Protein 6T5S (pdb70)

B-factor: mean 16.5, std 9.43, range [8.07, 60.47]

Structure (mmCIF, N/CA/C/O backbone):
data_6T5S
#
_entry.id   6T5S
#
_cell.length_a   36.973
_cell.length_b   54.895
_cell.length_c   65.319
_cell.angle_alpha   90.000
_cell.angle_beta   90.000
_cell.angle_gamma   90.000
#
_symmetry.space_group_name_H-M   'P 21 21 21'
#
loop_
_entity.id
_entity.type
_entity.pdbx_description
1 polymer 'Lysozyme C'
2 non-polymer GLYCEROL
3 non-polymer 'CHLORIDE ION'
4 water water
#
loop_
_atom_site.group_PDB
_atom_site.id
_atom_site.type_symbol
_atom_site.label_atom_id
_atom_site.label_alt_id
_atom_site.label_comp_id
_atom_site.label_asym_id
_atom_site.label_entity_id
_atom_site.label_seq_id
_atom_site.pdbx_PDB_ins_code
_atom_site.Cartn_x
_atom_site.Cartn_y
_atom_site.Cartn_z
_atom_site.occupancy
_atom_site.B_iso_or_equiv
_atom_site.auth_seq_id
_atom_site.auth_comp_id
_atom_site.auth_asym_id
_atom_site.auth_atom_id
_atom_site.pdbx_PDB_model_num
ATOM 1 N N . GLU A 1 1 ? 28.927 8.514 13.513 1.000 18.905 1 GLU A N 1
ATOM 2 C CA . GLU A 1 1 ? 28.617 9.923 13.638 1.000 18.229 1 GLU A CA 1
ATOM 3 C C . GLU A 1 1 ? 27.130 10.077 13.436 1.000 14.281 1 GLU A C 1
ATOM 4 O O . GLU A 1 1 ? 26.466 9.159 12.911 1.000 14.433 1 GLU A O 1
ATOM 18 N N . ILE A 1 2 ? 26.622 11.194 13.884 1.000 12.067 2 ILE A N 1
ATOM 19 C CA . ILE A 1 2 ? 25.210 11.610 13.645 1.000 13.446 2 ILE A CA 1
ATOM 20 C C . ILE A 1 2 ? 25.183 12.451 12.364 1.000 11.309 2 ILE A C 1
ATOM 21 O O . ILE A 1 2 ? 25.959 13.399 12.281 1.000 18.710 2 ILE A O 1
ATOM 37 N N . ILE A 1 3 ? 24.269 12.163 11.457 1.000 11.857 3 ILE A N 1
ATOM 38 C CA . ILE A 1 3 ? 24.021 12.990 10.257 1.000 13.249 3 ILE A CA 1
ATOM 39 C C . ILE A 1 3 ? 22.816 13.851 10.585 1.000 12.878 3 ILE A C 1
ATOM 40 O O . ILE A 1 3 ? 21.711 13.326 10.772 1.000 15.868 3 ILE A O 1
ATOM 56 N N . PRO A 1 4 ? 23.000 15.175 10.732 1.000 11.507 4 PRO A N 1
ATOM 57 C CA . PRO A 1 4 ? 21.917 16.085 11.035 1.000 12.251 4 PRO A CA 1
ATOM 58 C C . PRO A 1 4 ? 20.761 15.886 10.054 1.000 9.506 4 PRO A C 1
ATOM 59 O O . PRO A 1 4 ? 20.989 15.646 8.859 1.000 9.967 4 PRO A O 1
ATOM 70 N N . ARG A 1 5 ? 19.547 16.117 10.534 1.000 10.464 5 ARG A N 1
ATOM 71 C CA . ARG A 1 5 ? 18.337 15.902 9.733 1.000 10.080 5 ARG A CA 1
ATOM 72 C C . ARG A 1 5 ? 18.424 16.571 8.361 1.000 9.043 5 ARG A C 1
ATOM 73 O O . ARG A 1 5 ? 18.106 15.946 7.343 1.000 11.067 5 ARG A O 1
ATOM 94 N N . CYS A 1 6 ? 18.708 17.864 8.317 1.000 8.883 6 CYS A N 1
ATOM 95 C CA . CYS A 1 6 ? 18.637 18.601 7.027 1.000 8.993 6 CYS A CA 1
ATOM 96 C C . CYS A 1 6 ? 19.764 18.160 6.100 1.000 8.567 6 CYS A C 1
ATOM 97 O O . CYS A 1 6 ? 19.576 18.178 4.896 1.000 10.567 6 CYS A O 1
ATOM 104 N N A GLU A 1 7 ? 20.898 17.748 6.676 0.500 9.499 7 GLU A N 1
ATOM 105 N N B GLU A 1 7 ? 20.897 17.750 6.669 0.500 9.814 7 GLU A N 1
ATOM 106 C CA A GLU A 1 7 ? 22.004 17.175 5.874 0.500 8.919 7 GLU A CA 1
ATOM 107 C CA B GLU A 1 7 ? 21.984 17.196 5.834 0.500 9.420 7 GLU A CA 1
ATOM 108 C C A GLU A 1 7 ? 21.494 15.900 5.219 0.500 8.188 7 GLU A C 1
ATOM 109 C C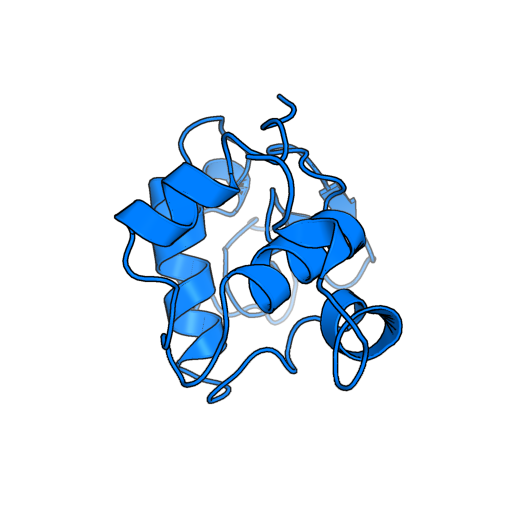 B GLU A 1 7 ? 21.483 15.901 5.208 0.500 8.359 7 GLU A C 1
ATOM 110 O O A GLU A 1 7 ? 21.690 15.724 4.008 0.500 8.959 7 GLU A O 1
ATOM 111 O O B GLU A 1 7 ? 21.661 15.715 3.998 0.500 9.009 7 GLU A O 1
ATOM 134 N N . LEU A 1 8 ? 20.817 15.054 6.001 1.000 9.072 8 LEU A N 1
ATOM 135 C CA . LEU A 1 8 ? 20.318 13.780 5.455 1.000 9.288 8 LEU A CA 1
ATOM 136 C C . LEU A 1 8 ? 19.288 14.098 4.368 1.000 8.319 8 LEU A C 1
ATOM 137 O O . LEU A 1 8 ? 19.231 13.406 3.344 1.000 9.806 8 LEU A O 1
ATOM 153 N N . VAL A 1 9 ? 18.393 15.023 4.636 1.000 8.404 9 VAL A N 1
ATOM 154 C CA . VAL A 1 9 ? 17.394 15.444 3.615 1.000 9.414 9 VAL A CA 1
ATOM 155 C C . VAL A 1 9 ? 18.109 15.728 2.298 1.000 9.464 9 VAL A C 1
ATOM 156 O O . VAL A 1 9 ? 17.693 15.250 1.227 1.000 9.878 9 VAL A O 1
ATOM 169 N N . LYS A 1 10 ? 19.143 16.566 2.356 1.000 9.204 10 LYS A N 1
ATOM 170 C CA . LYS A 1 10 ? 19.811 16.981 1.113 1.000 9.577 10 LYS A CA 1
ATOM 171 C C . LYS A 1 10 ? 20.502 15.790 0.421 1.000 9.170 10 LYS A C 1
ATOM 172 O O . LYS A 1 10 ? 20.409 15.651 -0.803 1.000 9.493 10 LYS A O 1
ATOM 191 N N . ILE A 1 11 ? 21.115 14.918 1.227 1.000 9.870 11 ILE A N 1
ATOM 192 C CA . ILE A 1 11 ? 21.793 13.695 0.727 1.000 10.385 11 ILE A CA 1
ATOM 193 C C . ILE A 1 11 ? 20.743 12.830 -0.041 1.000 8.327 11 ILE A C 1
ATOM 194 O O . ILE A 1 11 ? 20.969 12.433 -1.218 1.000 10.335 11 ILE A O 1
ATOM 210 N N . LEU A 1 12 ? 19.591 12.615 0.598 1.000 8.825 12 LEU A N 1
ATOM 211 C CA . LEU A 1 12 ? 18.580 11.756 -0.044 1.000 10.204 12 LEU A CA 1
ATOM 212 C C . LEU A 1 12 ? 17.961 12.461 -1.267 1.000 9.293 12 LEU A C 1
ATOM 213 O O . LEU A 1 12 ? 17.751 11.814 -2.287 1.000 8.817 12 LEU A O 1
ATOM 229 N N . ARG A 1 13 ? 17.697 13.754 -1.221 1.000 8.467 13 ARG A N 1
ATOM 230 C CA . ARG A 1 13 ? 17.136 14.471 -2.381 1.000 8.767 13 ARG A CA 1
ATOM 231 C C . ARG A 1 13 ? 18.130 14.366 -3.541 1.000 9.904 13 ARG A C 1
ATOM 232 O O . ARG A 1 13 ? 17.727 14.011 -4.645 1.000 10.464 13 ARG A O 1
ATOM 253 N N . GLU A 1 14 ? 19.410 14.602 -3.254 1.000 10.220 14 GLU A N 1
ATOM 254 C CA . GLU A 1 14 ? 20.448 14.614 -4.290 1.000 10.446 14 GLU A CA 1
ATOM 255 C C . GLU A 1 14 ? 20.785 13.188 -4.736 1.000 11.041 14 GLU A C 1
ATOM 256 O O . GLU A 1 14 ? 21.509 13.022 -5.705 1.000 12.799 14 GLU A O 1
ATOM 268 N N . HIS A 1 15 ? 20.239 12.179 -4.095 1.000 9.146 15 HIS A N 1
ATOM 269 C CA . HIS A 1 15 ? 20.370 10.768 -4.530 1.000 11.043 15 HIS A CA 1
ATOM 270 C C . HIS A 1 15 ? 19.054 10.289 -5.140 1.000 10.320 15 HIS A C 1
ATOM 271 O O . HIS A 1 15 ? 18.916 9.084 -5.364 1.000 12.396 15 HIS A O 1
ATOM 286 N N . GLY A 1 16 ? 18.127 11.174 -5.470 1.000 10.009 16 GLY A N 1
ATOM 287 C CA . GLY A 1 16 ? 16.949 10.707 -6.211 1.000 10.443 16 GLY A CA 1
ATOM 288 C C . GLY A 1 16 ? 15.978 9.890 -5.369 1.000 11.246 16 GLY A C 1
ATOM 289 O O . GLY A 1 16 ? 15.233 9.067 -5.943 1.000 12.725 16 GLY A O 1
ATOM 293 N N . PHE A 1 17 ? 15.953 10.061 -4.065 1.000 10.583 17 PHE A N 1
ATOM 294 C CA . PHE A 1 17 ? 15.017 9.299 -3.198 1.000 10.741 17 PHE A CA 1
ATOM 295 C C . PHE A 1 17 ? 13.565 9.702 -3.431 1.000 10.514 17 PHE A C 1
ATOM 296 O O . PHE A 1 17 ? 12.701 8.880 -3.194 1.000 10.514 17 PHE A O 1
ATOM 313 N N A GLU A 1 18 ? 13.277 10.938 -3.846 0.500 10.104 18 GLU A N 1
ATOM 314 N N B GLU A 1 18 ? 13.300 10.946 -3.828 0.500 10.814 18 GLU A N 1
ATOM 315 C CA A GLU A 1 18 ? 11.858 11.366 -3.966 0.500 9.701 18 GLU A CA 1
ATOM 316 C CA B GLU A 1 18 ? 11.895 11.364 -4.046 0.500 11.078 18 GLU A CA 1
ATOM 317 C C A GLU A 1 18 ? 11.230 10.615 -5.142 0.500 10.559 18 GLU A C 1
ATOM 318 C C B GLU A 1 18 ? 11.326 10.482 -5.152 0.500 11.478 18 GLU A C 1
ATOM 319 O O A GLU A 1 18 ? 11.627 10.855 -6.295 0.500 12.336 18 GLU A O 1
ATOM 320 O O B GLU A 1 18 ? 11.912 10.438 -6.256 0.500 13.025 18 GLU A O 1
ATOM 343 N N . GLY A 1 19 ? 10.263 9.762 -4.842 1.000 12.981 19 GLY A N 1
ATOM 344 C CA . GLY A 1 19 ? 9.573 8.955 -5.844 1.000 13.146 19 GLY A CA 1
ATOM 345 C C . GLY A 1 19 ? 10.168 7.583 -6.007 1.000 12.788 19 GLY A C 1
ATOM 346 O O . GLY A 1 19 ? 9.626 6.812 -6.803 1.000 17.902 19 GLY A O 1
ATOM 350 N N . PHE A 1 20 ? 11.237 7.288 -5.265 1.000 12.438 20 PHE A N 1
ATOM 351 C CA . PHE A 1 20 ? 11.947 6.021 -5.479 1.000 13.457 20 PHE A CA 1
ATOM 352 C C . PHE A 1 20 ? 11.017 4.908 -4.964 1.000 10.967 20 PHE A C 1
ATOM 353 O O . PHE A 1 20 ? 10.660 4.898 -3.771 1.000 12.936 20 PHE A O 1
ATOM 370 N N A GLU A 1 21 ? 10.651 3.975 -5.850 0.500 12.578 21 GLU A N 1
ATOM 371 N N B GLU A 1 21 ? 10.650 3.976 -5.847 0.500 13.307 21 GLU A N 1
ATOM 372 C CA A GLU A 1 21 ? 9.659 2.905 -5.553 0.500 12.273 21 GLU A CA 1
ATOM 373 C CA B GLU A 1 21 ? 9.711 2.886 -5.481 0.500 14.062 21 GLU A CA 1
ATOM 374 C C A GLU A 1 21 ? 8.416 3.503 -4.877 0.500 12.180 21 GLU A C 1
ATOM 375 C C B GLU A 1 21 ? 8.443 3.506 -4.852 0.500 12.741 21 GLU A C 1
ATOM 376 O O A GLU A 1 21 ? 7.794 2.860 -4.048 0.500 14.433 21 GLU A O 1
ATOM 377 O O B GLU A 1 21 ? 7.840 2.891 -3.989 0.500 14.186 21 GLU A O 1
ATOM 400 N N . GLY A 1 22 ? 8.035 4.692 -5.305 1.000 11.683 22 GLY A N 1
ATOM 401 C CA . GLY A 1 22 ? 6.847 5.383 -4.801 1.000 13.449 22 GLY A CA 1
ATOM 402 C C . GLY A 1 22 ? 6.986 6.041 -3.451 1.000 12.512 22 GLY A C 1
ATOM 403 O O . GLY A 1 22 ? 5.949 6.525 -2.919 1.000 14.425 22 GLY A O 1
ATOM 407 N N . THR A 1 23 ? 8.182 6.051 -2.882 1.000 11.838 23 THR A N 1
ATOM 408 C CA . THR A 1 23 ? 8.433 6.574 -1.530 1.000 10.704 23 THR A CA 1
ATOM 409 C C . THR A 1 23 ? 8.683 8.065 -1.599 1.000 10.678 23 THR A C 1
ATOM 410 O O . THR A 1 23 ? 8.868 8.608 -2.693 1.000 11.915 23 THR A O 1
ATOM 421 N N . THR A 1 24 ? 8.659 8.677 -0.435 1.000 10.430 24 THR A N 1
ATOM 422 C CA . THR A 1 24 ? 8.936 10.123 -0.300 1.000 9.691 24 THR A CA 1
ATOM 423 C C . THR A 1 24 ? 10.203 10.372 0.504 1.000 10.133 24 THR A C 1
ATOM 424 O O . THR A 1 24 ? 10.617 9.544 1.317 1.000 10.585 24 THR A O 1
ATOM 435 N N . ILE A 1 25 ? 10.711 11.600 0.406 1.000 10.199 25 ILE A N 1
ATOM 436 C CA . ILE A 1 25 ? 11.871 11.966 1.274 1.000 9.835 25 ILE A CA 1
ATOM 437 C C . ILE A 1 25 ? 11.425 11.861 2.725 1.000 8.067 25 ILE A C 1
ATOM 438 O O . ILE A 1 25 ? 12.123 11.285 3.558 1.000 9.706 25 ILE A O 1
ATOM 454 N N . ALA A 1 26 ? 10.223 12.349 3.037 1.000 9.148 26 ALA A N 1
ATOM 455 C CA . ALA A 1 26 ? 9.718 12.333 4.433 1.000 8.251 26 ALA A CA 1
ATOM 456 C C . ALA A 1 26 ? 9.685 10.879 4.946 1.000 8.238 26 ALA A C 1
ATOM 457 O O . ALA A 1 26 ? 9.978 10.642 6.142 1.000 10.478 26 ALA A O 1
ATOM 464 N N . ASP A 1 27 ? 9.240 9.944 4.079 1.000 8.651 27 ASP A N 1
ATOM 465 C CA . ASP A 1 27 ? 9.233 8.536 4.481 1.000 8.591 27 ASP A CA 1
ATOM 466 C C . ASP A 1 27 ? 10.621 8.143 4.988 1.000 9.435 27 ASP A C 1
ATOM 467 O O . ASP A 1 27 ? 10.733 7.490 6.037 1.000 9.843 27 ASP A O 1
ATOM 476 N N . TRP A 1 28 ? 11.650 8.454 4.218 1.000 8.596 28 TRP A N 1
ATOM 477 C CA . TRP A 1 28 ? 12.999 7.970 4.580 1.000 8.390 28 TRP A CA 1
ATOM 478 C C . TRP A 1 28 ? 13.560 8.682 5.808 1.000 8.614 28 TRP A C 1
ATOM 479 O O . TRP A 1 28 ? 14.290 8.062 6.578 1.000 9.112 28 TRP A O 1
ATOM 500 N N . ILE A 1 29 ? 13.275 9.971 5.931 1.000 9.330 29 ILE A N 1
ATOM 501 C CA . ILE A 1 29 ? 13.747 10.697 7.124 1.000 8.496 29 ILE A CA 1
ATOM 502 C C . ILE A 1 29 ? 13.079 10.095 8.372 1.000 8.488 29 ILE A C 1
ATOM 503 O O . ILE A 1 29 ? 13.749 9.868 9.405 1.000 9.435 29 ILE A O 1
ATOM 519 N N . CYS A 1 30 ? 11.774 9.914 8.320 1.000 8.604 30 CYS A N 1
ATOM 520 C CA . CYS A 1 30 ? 11.024 9.342 9.458 1.000 9.699 30 CYS A CA 1
ATOM 521 C C . CYS A 1 30 ? 11.558 7.924 9.736 1.000 9.354 30 CYS A C 1
ATOM 522 O O . CYS A 1 30 ? 11.702 7.557 10.908 1.000 10.117 30 CYS A O 1
ATOM 529 N N . LEU A 1 31 ? 11.788 7.137 8.684 1.000 8.641 31 LEU A N 1
ATOM 530 C CA . LEU A 1 31 ? 12.397 5.796 8.799 1.000 9.635 31 LEU A CA 1
ATOM 531 C C . LEU A 1 31 ? 13.700 5.893 9.581 1.000 9.220 31 LEU A C 1
ATOM 532 O O . LEU A 1 31 ? 13.874 5.186 10.580 1.000 10.209 31 LEU A O 1
ATOM 548 N N . VAL A 1 32 ? 14.593 6.740 9.118 1.000 9.499 32 VAL A N 1
ATOM 549 C CA . VAL A 1 32 ? 15.899 6.872 9.791 1.000 9.504 32 VAL A CA 1
ATOM 550 C C . VAL A 1 32 ? 15.684 7.306 11.240 1.000 8.309 32 VAL A C 1
ATOM 551 O O . VAL A 1 32 ? 16.340 6.749 12.156 1.000 9.288 32 VAL A O 1
ATOM 564 N N . GLN A 1 33 ? 14.879 8.316 11.481 1.000 8.619 33 GLN A N 1
ATOM 565 C CA . GLN A 1 33 ? 14.721 8.807 12.844 1.000 9.056 33 GLN A CA 1
ATOM 566 C C . GLN A 1 33 ? 14.317 7.660 13.762 1.000 9.522 33 GLN A C 1
ATOM 567 O O . GLN A 1 33 ? 14.845 7.611 14.854 1.000 11.499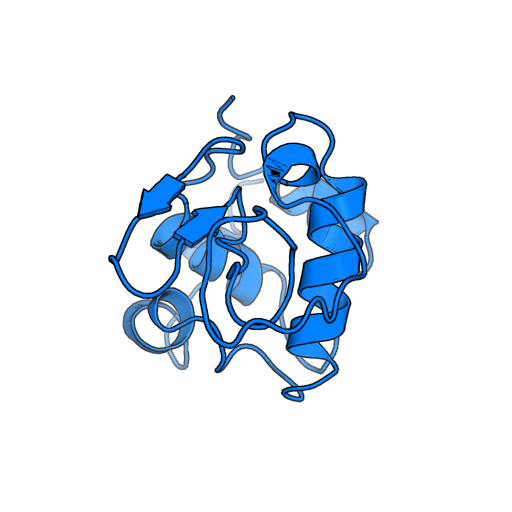 33 GLN A O 1
ATOM 581 N N . HIS A 1 34 ? 13.398 6.803 13.313 1.000 10.622 34 HIS A N 1
ATOM 582 C CA . HIS A 1 34 ? 12.845 5.713 14.140 1.000 11.593 34 HIS A CA 1
ATOM 583 C C . HIS A 1 34 ? 13.673 4.456 14.059 1.000 14.331 34 HIS A C 1
ATOM 584 O O . HIS A 1 34 ? 13.356 3.560 14.764 1.000 28.514 34 HIS A O 1
ATOM 599 N N . GLU A 1 35 ? 14.586 4.316 13.153 1.000 10.654 35 GLU A N 1
ATOM 600 C CA . GLU A 1 35 ? 15.408 3.095 13.051 1.000 11.054 35 GLU A CA 1
ATOM 601 C C . GLU A 1 35 ? 16.774 3.274 13.705 1.000 9.483 35 GLU A C 1
ATOM 602 O O . GLU A 1 35 ? 17.163 2.461 14.488 1.000 10.146 35 GLU A O 1
ATOM 614 N N . SER A 1 36 ? 17.478 4.332 13.315 1.000 10.006 36 SER A N 1
ATOM 615 C CA . SER A 1 36 ? 18.870 4.570 13.747 1.000 8.948 36 SER A CA 1
ATOM 616 C C . SER A 1 36 ? 19.024 5.858 14.530 1.000 8.390 36 SER A C 1
ATOM 617 O O . SER A 1 36 ? 20.137 6.106 15.029 1.000 10.951 36 SER A O 1
ATOM 625 N N . ASP A 1 37 ? 18.004 6.702 14.522 1.000 9.822 37 ASP A N 1
ATOM 626 C CA . ASP A 1 37 ? 18.094 8.036 15.187 1.000 9.741 37 ASP A CA 1
ATOM 627 C C . ASP A 1 37 ? 19.301 8.777 14.594 1.000 8.906 37 ASP A C 1
ATOM 628 O O . ASP A 1 37 ? 19.990 9.495 15.332 1.000 9.385 37 ASP A O 1
ATOM 637 N N . TYR A 1 38 ? 19.484 8.664 13.278 1.000 10.114 38 TYR A N 1
ATOM 638 C CA . TYR A 1 38 ? 20.431 9.437 12.438 1.000 9.767 38 TYR A CA 1
ATOM 639 C C . TYR A 1 38 ? 21.887 9.067 12.731 1.000 8.904 38 TYR A C 1
ATOM 640 O O . TYR A 1 38 ? 22.789 9.758 12.269 1.000 10.343 38 TYR A O 1
ATOM 658 N N . ASN A 1 39 ? 22.093 7.906 13.349 1.000 8.788 39 ASN A N 1
ATOM 659 C CA . ASN A 1 39 ? 23.417 7.410 13.746 1.000 9.146 39 ASN A CA 1
ATOM 660 C C . ASN A 1 39 ? 23.933 6.446 12.670 1.000 9.770 39 ASN A C 1
ATOM 661 O O . ASN A 1 39 ? 23.370 5.376 12.513 1.000 9.956 39 ASN A O 1
ATOM 672 N N . THR A 1 40 ? 25.016 6.805 11.999 1.000 10.185 40 THR A N 1
ATOM 673 C CA . THR A 1 40 ? 25.699 5.941 11.003 1.000 10.204 40 THR A CA 1
ATOM 674 C C . THR A 1 40 ? 26.253 4.668 11.630 1.000 10.214 40 THR A C 1
ATOM 675 O O . THR A 1 40 ? 26.533 3.729 10.855 1.000 12.294 40 THR A O 1
ATOM 686 N N . GLU A 1 41 ? 26.420 4.635 12.933 1.000 11.054 41 GLU A N 1
ATOM 687 C CA . GLU A 1 41 ? 26.948 3.453 13.668 1.000 12.999 41 GLU A CA 1
ATOM 688 C C . GLU A 1 41 ? 25.875 2.853 14.561 1.000 11.580 41 GLU A C 1
ATOM 689 O O . GLU A 1 41 ? 26.197 2.081 15.452 1.000 14.241 41 GLU A O 1
ATOM 701 N N . ALA A 1 42 ? 24.608 3.149 14.282 1.000 11.149 42 ALA A N 1
ATOM 702 C CA . ALA A 1 42 ? 23.534 2.448 15.005 1.000 9.412 42 ALA A CA 1
ATOM 703 C C . ALA A 1 42 ? 23.705 0.942 14.842 1.000 10.404 42 ALA A C 1
ATOM 704 O O . ALA A 1 42 ? 24.063 0.427 13.750 1.000 9.604 42 ALA A O 1
ATOM 711 N N . TYR A 1 43 ? 23.377 0.236 15.912 1.000 12.201 43 TYR A N 1
ATOM 712 C CA . TYR A 1 43 ? 23.598 -1.215 15.970 1.000 11.820 43 TYR A CA 1
ATOM 713 C C . TYR A 1 43 ? 22.618 -1.880 16.920 1.000 11.367 43 TYR A C 1
ATOM 714 O O . TYR A 1 43 ? 22.488 -1.424 18.047 1.000 14.644 43 TYR A O 1
ATOM 732 N N . ASN A 1 44 ? 21.933 -2.891 16.404 1.000 10.070 44 ASN A N 1
ATOM 733 C CA . ASN A 1 44 ? 21.051 -3.718 17.249 1.000 10.828 44 ASN A CA 1
ATOM 734 C C . ASN A 1 44 ? 21.344 -5.170 16.969 1.000 9.859 44 ASN A C 1
ATOM 735 O O . ASN A 1 44 ? 21.205 -5.625 15.848 1.000 12.151 44 ASN A O 1
ATOM 746 N N . ASN A 1 45 ? 21.676 -5.856 18.036 1.000 11.551 45 ASN A N 1
ATOM 747 C CA . ASN A 1 45 ? 21.933 -7.300 18.032 1.000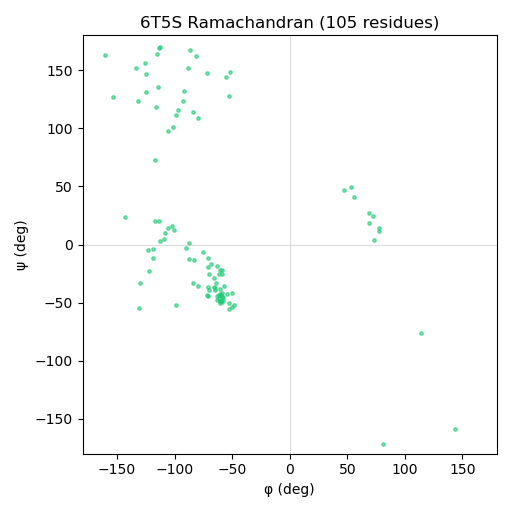 9.988 45 ASN A CA 1
ATOM 748 C C . ASN A 1 45 ? 20.721 -7.972 18.680 1.000 9.712 45 ASN A C 1
ATOM 749 O O . ASN A 1 45 ? 20.628 -8.020 19.908 1.000 11.949 45 ASN A O 1
ATOM 760 N N . ASN A 1 46 ? 19.822 -8.447 17.831 1.000 11.070 46 ASN A N 1
ATOM 761 C CA . ASN A 1 46 ? 18.553 -9.051 18.257 1.000 11.683 46 ASN A CA 1
ATOM 762 C C . ASN A 1 46 ? 18.758 -10.516 18.631 1.000 9.983 46 ASN A C 1
ATOM 763 O O . ASN A 1 46 ? 17.839 -11.084 19.253 1.000 11.686 46 ASN A O 1
ATOM 774 N N . GLY A 1 47 ? 19.910 -11.117 18.287 1.000 11.159 47 GLY A N 1
ATOM 775 C CA . GLY A 1 47 ? 20.173 -12.525 18.571 1.000 9.770 47 GLY A CA 1
ATOM 776 C C . GLY A 1 47 ? 20.281 -13.331 17.280 1.000 9.301 47 GLY A C 1
ATOM 777 O O . GLY A 1 47 ? 21.401 -13.614 16.798 1.000 11.575 47 GLY A O 1
ATOM 781 N N . PRO A 1 48 ? 19.148 -13.650 16.616 1.000 9.962 48 PRO A N 1
ATOM 782 C CA . PRO A 1 48 ? 19.208 -14.339 15.326 1.000 11.375 48 PRO A CA 1
ATOM 783 C C . PRO A 1 48 ? 19.776 -13.517 14.167 1.000 12.101 48 PRO A C 1
ATOM 784 O O . PRO A 1 48 ? 20.188 -14.063 13.216 1.000 13.583 48 PRO A O 1
ATOM 795 N N . SER A 1 49 ? 19.836 -12.195 14.336 1.000 11.786 49 SER A N 1
ATOM 796 C CA . SER A 1 49 ? 20.376 -11.280 13.332 1.000 12.288 49 SER A CA 1
ATOM 797 C C . SER A 1 49 ? 20.734 -9.974 14.011 1.000 10.488 49 SER A C 1
ATOM 798 O O . SER A 1 49 ? 20.341 -9.703 15.180 1.000 11.783 49 SER A O 1
ATOM 806 N N . ARG A 1 50 ? 21.547 -9.221 13.282 1.000 11.193 50 ARG A N 1
ATOM 807 C CA . ARG A 1 50 ? 22.009 -7.908 13.704 1.000 11.175 50 ARG A CA 1
ATOM 808 C C . ARG A 1 50 ? 21.651 -6.894 12.601 1.000 10.749 50 ARG A C 1
ATOM 809 O O . ARG A 1 50 ? 21.743 -7.217 11.386 1.000 11.330 50 ARG A O 1
ATOM 830 N N . ASP A 1 51 ? 21.358 -5.687 13.044 1.000 10.046 51 ASP A N 1
ATOM 831 C CA . ASP A 1 51 ? 20.993 -4.571 12.154 1.000 9.649 51 ASP A CA 1
ATOM 832 C C . ASP A 1 51 ? 22.073 -3.512 12.248 1.000 9.746 51 ASP A C 1
ATOM 833 O O . ASP A 1 51 ? 22.396 -3.111 13.346 1.000 11.370 51 ASP A O 1
ATOM 842 N N . TYR A 1 52 ? 22.502 -2.973 11.101 1.000 9.320 52 TYR A N 1
ATOM 843 C CA . TYR A 1 52 ? 23.685 -2.115 10.969 1.000 8.980 52 TYR A CA 1
ATOM 844 C C . TYR A 1 52 ? 23.315 -0.791 10.310 1.000 9.580 52 TYR A C 1
ATOM 845 O O . TYR A 1 52 ? 22.770 -0.761 9.210 1.000 9.883 52 TYR A O 1
ATOM 863 N N . GLY A 1 53 ? 23.775 0.289 10.947 1.000 9.970 53 GLY A N 1
ATOM 864 C CA . GLY A 1 53 ? 23.949 1.576 10.302 1.000 10.978 53 GLY A CA 1
ATOM 865 C C . GLY A 1 53 ? 22.665 2.347 10.195 1.000 9.080 53 GLY A C 1
ATOM 866 O O . GLY A 1 53 ? 21.668 2.036 10.897 1.000 10.583 53 GLY A O 1
ATOM 870 N N . ILE A 1 54 ? 22.776 3.437 9.456 1.000 10.067 54 ILE A N 1
ATOM 871 C CA . ILE A 1 54 ? 21.694 4.458 9.418 1.000 9.501 54 ILE A CA 1
ATOM 872 C C . ILE A 1 54 ? 20.366 3.876 8.942 1.000 10.020 54 ILE A C 1
ATOM 873 O O . ILE A 1 54 ? 19.321 4.376 9.367 1.000 10.214 54 ILE A O 1
ATOM 889 N N . PHE A 1 55 ? 20.385 2.807 8.176 1.000 8.767 55 PHE A N 1
ATOM 890 C CA . PHE A 1 55 ? 19.150 2.149 7.664 1.000 8.485 55 PHE A CA 1
ATOM 891 C C . PHE A 1 55 ? 18.924 0.799 8.344 1.000 9.225 55 PHE A C 1
ATOM 892 O O . PHE A 1 55 ? 17.977 0.089 7.944 1.000 10.625 55 PHE A O 1
ATOM 909 N N . GLN A 1 56 ? 19.737 0.437 9.324 1.000 8.919 56 GLN A N 1
ATOM 910 C CA . GLN A 1 56 ? 19.483 -0.777 10.152 1.000 10.267 56 GLN A CA 1
ATOM 911 C C . GLN A 1 56 ? 19.296 -1.992 9.239 1.000 10.306 56 GLN A C 1
ATOM 912 O O . GLN A 1 56 ? 18.381 -2.793 9.418 1.000 11.851 56 GLN A O 1
ATOM 926 N N . ILE A 1 57 ? 20.226 -2.158 8.318 1.000 8.814 57 ILE A N 1
ATOM 927 C CA . ILE A 1 57 ? 20.215 -3.260 7.347 1.000 10.454 57 ILE A CA 1
ATOM 928 C C . ILE A 1 57 ? 20.623 -4.564 8.050 1.000 8.893 57 ILE A C 1
ATOM 929 O O . ILE A 1 57 ? 21.590 -4.588 8.833 1.000 10.235 57 ILE A O 1
ATOM 945 N N A ASN A 1 58 ? 19.928 -5.651 7.701 0.500 10.475 58 ASN A N 1
ATOM 946 N N B ASN A 1 58 ? 19.840 -5.616 7.883 0.500 10.117 58 ASN A N 1
ATOM 947 C CA A ASN A 1 58 ? 19.854 -6.927 8.459 0.500 11.338 58 ASN A CA 1
ATOM 948 C CA B ASN A 1 58 ? 20.113 -6.790 8.730 0.500 9.925 58 ASN A CA 1
ATOM 949 C C A ASN A 1 58 ? 20.860 -7.994 7.970 0.500 12.204 58 ASN A C 1
ATOM 950 C C B ASN A 1 58 ? 21.031 -7.793 8.033 0.500 10.780 58 ASN A C 1
ATOM 951 O O A ASN A 1 58 ? 20.860 -8.311 6.748 0.500 10.751 58 ASN A O 1
ATOM 952 O O B ASN A 1 58 ? 21.212 -7.775 6.787 0.500 11.833 58 ASN A O 1
ATOM 973 N N . SER A 1 59 ? 21.641 -8.591 8.890 1.000 11.170 59 SER A N 1
ATOM 974 C CA . SER A 1 59 ? 22.680 -9.591 8.560 1.000 11.028 59 SER A CA 1
ATOM 975 C C . SER A 1 59 ? 22.089 -10.948 8.174 1.000 12.665 59 SER A C 1
ATOM 976 O O . SER A 1 59 ? 22.871 -11.815 7.818 1.000 13.599 59 SER A O 1
ATOM 984 N N . LYS A 1 60 ? 20.784 -11.165 8.286 1.000 13.220 60 LYS A N 1
ATOM 985 C CA . LYS A 1 60 ? 20.156 -12.451 7.891 1.000 14.357 60 LYS A CA 1
ATOM 986 C C . LYS A 1 60 ? 19.886 -12.435 6.385 1.000 12.115 60 LYS A C 1
ATOM 987 O O . LYS A 1 60 ? 19.960 -13.505 5.802 1.000 18.339 60 LYS A O 1
ATOM 1006 N N . TYR A 1 61 ? 19.572 -11.277 5.783 1.000 14.389 61 TYR A N 1
ATOM 1007 C CA . TYR A 1 61 ? 19.115 -11.222 4.373 1.000 16.057 61 TYR A CA 1
ATOM 1008 C C . TYR A 1 61 ? 20.008 -10.333 3.497 1.000 16.057 61 TYR A C 1
ATOM 1009 O O . TYR A 1 61 ? 20.001 -10.518 2.261 1.000 17.489 61 TYR A O 1
ATOM 1027 N N . TRP A 1 62 ? 20.756 -9.369 4.065 1.000 14.004 62 TRP A N 1
ATOM 1028 C CA . TRP A 1 62 ? 21.224 -8.254 3.196 1.000 12.946 62 TRP A CA 1
ATOM 1029 C C . TRP A 1 62 ? 22.720 -7.968 3.304 1.000 12.941 62 TRP A C 1
ATOM 1030 O O . TRP A 1 62 ? 23.274 -7.616 2.304 1.000 14.818 62 TRP A O 1
ATOM 1051 N N . CYS A 1 63 ? 23.361 -8.133 4.447 1.000 13.207 63 CYS A N 1
ATOM 1052 C CA . CYS A 1 63 ? 24.814 -7.927 4.545 1.000 12.725 63 CYS A CA 1
ATOM 1053 C C . CYS A 1 63 ? 25.411 -9.108 5.304 1.000 13.470 63 CYS A C 1
ATOM 1054 O O . CYS A 1 63 ? 24.685 -9.764 6.096 1.000 13.831 63 CYS A O 1
ATOM 1061 N N . ASN A 1 64 ? 26.678 -9.410 5.017 1.000 15.097 64 ASN A N 1
ATOM 1062 C CA . ASN A 1 64 ? 27.364 -10.509 5.715 1.000 15.131 64 ASN A CA 1
ATOM 1063 C C . ASN A 1 64 ? 28.117 -9.983 6.935 1.000 14.733 64 ASN A C 1
ATOM 1064 O O . ASN A 1 64 ? 29.057 -9.149 6.776 1.000 15.304 64 ASN A O 1
ATOM 1075 N N . ASP A 1 65 ? 27.808 -10.526 8.103 1.000 13.131 65 ASP A N 1
ATOM 1076 C CA . ASP A 1 65 ? 28.593 -10.215 9.324 1.000 15.583 65 ASP A CA 1
ATOM 1077 C C . ASP A 1 65 ? 29.357 -11.458 9.784 1.000 17.728 65 ASP A C 1
ATOM 1078 O O . ASP A 1 65 ? 30.047 -11.373 10.805 1.000 18.460 65 ASP A O 1
ATOM 1087 N N . GLY A 1 66 ? 29.266 -12.552 9.032 1.000 19.100 66 GLY A N 1
ATOM 1088 C CA . GLY A 1 66 ? 30.061 -13.760 9.317 1.000 22.761 66 GLY A CA 1
ATOM 1089 C C . GLY A 1 66 ? 29.552 -14.498 10.552 1.000 20.542 66 GLY A C 1
ATOM 1090 O O . GLY A 1 66 ? 30.192 -15.429 10.996 1.000 28.274 66 GLY A O 1
ATOM 1094 N N . LYS A 1 67 ? 28.453 -14.057 11.159 1.000 19.147 67 LYS A N 1
ATOM 1095 C CA . LYS A 1 67 ? 28.090 -14.670 12.449 1.000 21.439 67 LYS A CA 1
ATOM 1096 C C . LYS A 1 67 ? 26.593 -14.817 12.615 1.000 20.958 67 LYS A C 1
ATOM 1097 O O . LYS A 1 67 ? 26.138 -14.999 13.738 1.000 21.808 67 LYS A O 1
ATOM 1116 N N . THR A 1 68 ? 25.900 -14.865 11.488 1.000 16.744 68 THR A N 1
ATOM 1117 C CA . THR A 1 68 ? 24.446 -15.022 11.445 1.000 16.657 68 THR A CA 1
ATOM 1118 C C . THR A 1 68 ? 24.131 -16.340 10.764 1.000 18.547 68 THR A C 1
ATOM 1119 O O . THR A 1 68 ? 24.573 -16.565 9.636 1.000 20.997 68 THR A O 1
ATOM 1130 N N . SER A 1 69 ? 23.480 -17.248 11.471 1.000 17.239 69 SER A N 1
ATOM 1131 C CA . SER A 1 69 ? 23.116 -18.547 10.908 1.000 17.663 69 SER A CA 1
ATOM 1132 C C . SER A 1 69 ? 21.985 -18.359 9.895 1.000 18.205 69 SER A C 1
ATOM 1133 O O . SER A 1 69 ? 21.164 -17.437 10.025 1.000 18.410 69 SER A O 1
ATOM 1141 N N . GLY A 1 70 ? 21.995 -19.200 8.868 1.000 19.602 70 GLY A N 1
ATOM 1142 C CA . GLY A 1 70 ? 20.899 -19.220 7.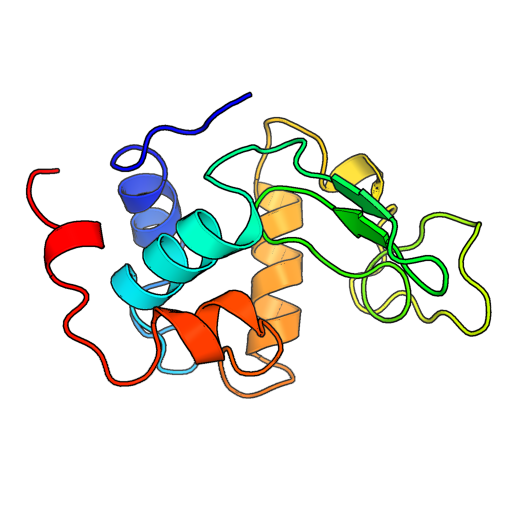899 1.000 18.705 70 GLY A CA 1
ATOM 1143 C C . GLY A 1 70 ? 20.876 -17.953 7.058 1.000 18.350 70 GLY A C 1
ATOM 1144 O O . GLY A 1 70 ? 19.787 -17.563 6.627 1.000 27.917 70 GLY A O 1
ATOM 1148 N N . ALA A 1 71 ? 22.025 -17.302 6.863 1.000 19.165 71 ALA A N 1
ATOM 1149 C CA . ALA A 1 71 ? 22.077 -15.979 6.218 1.000 22.003 71 ALA A CA 1
ATOM 1150 C C . ALA A 1 71 ? 22.197 -16.069 4.700 1.000 20.816 71 ALA A C 1
ATOM 1151 O O . ALA A 1 71 ? 22.815 -16.995 4.174 1.000 22.200 71 ALA A O 1
ATOM 1158 N N . VAL A 1 72 ? 21.681 -15.039 4.039 1.000 17.736 72 VAL A N 1
ATOM 1159 C CA . VAL A 1 72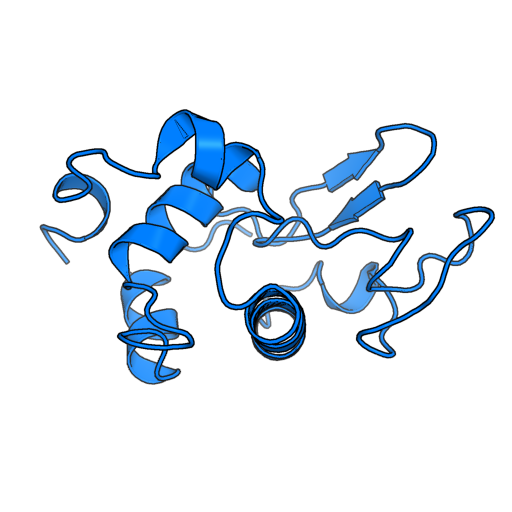 ? 22.025 -14.727 2.627 1.000 20.097 72 VAL A CA 1
ATOM 1160 C C . VAL A 1 72 ? 22.496 -13.277 2.626 1.000 18.658 72 VAL A C 1
ATOM 1161 O O . VAL A 1 72 ? 22.130 -12.524 3.515 1.000 22.034 72 VAL A O 1
ATOM 1174 N N . ASP A 1 73 ? 23.286 -12.933 1.637 1.000 19.647 73 ASP A N 1
ATOM 1175 C CA . ASP A 1 73 ? 23.988 -11.631 1.533 1.000 18.618 73 ASP A CA 1
ATOM 1176 C C . ASP A 1 73 ? 23.463 -10.905 0.298 1.000 16.886 73 ASP A C 1
ATOM 1177 O O . ASP A 1 73 ? 24.204 -10.789 -0.675 1.000 20.313 73 ASP A O 1
ATOM 1186 N N . GLY A 1 74 ? 22.228 -10.403 0.365 1.000 18.463 74 GLY A N 1
ATOM 1187 C CA . GLY A 1 74 ? 21.499 -9.855 -0.793 1.000 17.421 74 GLY A CA 1
ATOM 1188 C C . GLY A 1 74 ? 22.176 -8.621 -1.357 1.000 17.336 74 GLY A C 1
ATOM 1189 O O . GLY A 1 74 ? 22.083 -8.431 -2.596 1.000 20.752 74 GLY A O 1
ATOM 1193 N N . CYS A 1 75 ? 22.822 -7.808 -0.520 1.000 15.789 75 CYS A N 1
ATOM 1194 C CA . CYS A 1 75 ? 23.561 -6.620 -0.991 1.000 16.415 75 CYS A CA 1
ATOM 1195 C C . CYS A 1 75 ? 25.016 -6.912 -1.312 1.000 15.133 75 CYS A C 1
ATOM 1196 O O . CYS A 1 75 ? 25.697 -5.972 -1.819 1.000 16.494 75 CYS A O 1
ATOM 1203 N N . HIS A 1 76 ? 25.485 -8.138 -1.099 1.000 15.468 76 HIS A N 1
ATOM 1204 C CA . HIS A 1 76 ? 26.849 -8.583 -1.463 1.000 18.197 76 HIS A CA 1
ATOM 1205 C C . HIS A 1 76 ? 27.865 -7.643 -0.812 1.000 15.465 76 HIS A C 1
ATOM 1206 O O . HIS A 1 76 ? 28.787 -7.173 -1.501 1.000 21.537 76 HIS A O 1
ATOM 1221 N N A ILE A 1 77 ? 27.675 -7.319 0.472 0.500 14.686 77 ILE A N 1
ATOM 1222 N N B ILE A 1 77 ? 27.693 -7.409 0.488 0.500 15.952 77 ILE A N 1
ATOM 1223 C CA A ILE A 1 77 ? 28.633 -6.464 1.231 0.500 15.010 77 ILE A CA 1
ATOM 1224 C CA B ILE A 1 77 ? 28.513 -6.412 1.221 0.500 16.360 77 ILE A CA 1
ATOM 1225 C C A ILE A 1 77 ? 28.794 -7.039 2.629 0.500 14.702 77 ILE A C 1
ATOM 1226 C C B ILE A 1 77 ? 28.733 -6.888 2.649 0.500 14.470 77 ILE A C 1
ATOM 1227 O O A ILE A 1 77 ? 27.859 -7.677 3.113 0.500 17.597 77 ILE A O 1
ATOM 1228 O O B ILE A 1 77 ? 27.827 -7.488 3.221 0.500 17.152 77 ILE A O 1
ATOM 1259 N N A SER A 1 78 ? 29.944 -6.783 3.241 0.500 15.368 78 SER A N 1
ATOM 1260 N N B SER A 1 78 ? 29.903 -6.587 3.200 0.500 16.905 78 SER A N 1
ATOM 1261 C CA A SER A 1 78 ? 30.159 -6.919 4.692 0.500 14.868 78 SER A CA 1
ATOM 1262 C CA B SER A 1 78 ? 30.190 -6.748 4.636 0.500 16.086 78 SER A CA 1
ATOM 1263 C C A SER A 1 78 ? 29.320 -5.862 5.405 0.500 11.896 78 SER A C 1
ATOM 1264 C C B SER A 1 78 ? 29.275 -5.799 5.407 0.500 12.088 78 SER A C 1
ATOM 1265 O O A SER A 1 78 ? 29.299 -4.696 4.955 0.500 15.228 78 SER A O 1
ATOM 1266 O O B SER A 1 78 ? 29.144 -4.621 5.011 0.500 12.257 78 SER A O 1
ATOM 1281 N N . CYS A 1 79 ? 28.656 -6.273 6.484 1.000 11.828 79 CYS A N 1
ATOM 1282 C CA . CYS A 1 79 ? 27.866 -5.377 7.334 1.000 11.067 79 CYS A CA 1
ATOM 1283 C C . CYS A 1 79 ? 28.730 -4.218 7.841 1.000 11.180 79 CYS A C 1
ATOM 1284 O O . CYS A 1 79 ? 28.165 -3.115 7.999 1.000 11.370 79 CYS A O 1
ATOM 1291 N N . SER A 1 80 ? 30.018 -4.410 8.041 1.000 12.186 80 SER A N 1
ATOM 1292 C CA . SER A 1 80 ? 30.930 -3.340 8.557 1.000 12.391 80 SER A CA 1
ATOM 1293 C C . SER A 1 80 ? 30.961 -2.158 7.577 1.000 12.025 80 SER A C 1
ATOM 1294 O O . SER A 1 80 ? 31.202 -1.043 8.003 1.000 14.067 80 SER A O 1
ATOM 1302 N N . GLU A 1 81 ? 30.683 -2.377 6.291 1.000 13.362 81 GLU A N 1
ATOM 1303 C CA . GLU A 1 81 ? 30.661 -1.282 5.284 1.000 13.162 81 GLU A CA 1
ATOM 1304 C C . GLU A 1 81 ? 29.453 -0.367 5.488 1.000 11.936 81 GLU A C 1
ATOM 1305 O O . GLU A 1 81 ? 29.406 0.739 4.888 1.000 13.899 81 GLU A O 1
ATOM 1317 N N . LEU A 1 82 ? 28.515 -0.799 6.323 1.000 12.238 82 LEU A N 1
ATOM 1318 C CA . LEU A 1 82 ? 27.297 -0.023 6.638 1.000 10.538 82 LEU A CA 1
ATOM 1319 C C . LEU A 1 82 ? 27.422 0.690 7.982 1.000 13.378 82 LEU A C 1
ATOM 1320 O O . LEU A 1 82 ? 26.394 1.206 8.496 1.000 12.836 82 LEU A O 1
ATOM 1336 N N . MET A 1 83 ? 28.631 0.737 8.533 1.000 14.062 83 MET A N 1
ATOM 1337 C CA . MET A 1 83 ? 28.920 1.355 9.839 1.000 13.904 83 MET A CA 1
ATOM 1338 C C . MET A 1 83 ? 29.861 2.541 9.703 1.000 10.936 83 MET A C 1
ATOM 1339 O O . MET A 1 83 ? 30.454 2.938 10.717 1.000 17.057 83 MET A O 1
ATOM 1353 N N . THR A 1 84 ? 29.952 3.112 8.515 1.000 13.402 84 THR A N 1
ATOM 1354 C CA . THR A 1 84 ? 30.955 4.170 8.231 1.000 14.610 84 THR A CA 1
ATOM 1355 C C . THR A 1 84 ? 30.222 5.479 7.979 1.000 14.260 84 THR A C 1
ATOM 1356 O O . THR A 1 84 ? 28.953 5.498 7.813 1.000 15.194 84 THR A O 1
ATOM 1367 N N . ASN A 1 85 ? 30.956 6.569 7.925 1.000 14.841 85 ASN A N 1
ATOM 1368 C CA . ASN A 1 85 ? 30.371 7.901 7.642 1.000 16.152 85 ASN A CA 1
ATOM 1369 C C . ASN A 1 85 ? 29.922 8.027 6.175 1.000 15.149 85 ASN A C 1
ATOM 1370 O O . ASN A 1 85 ? 29.143 8.895 5.833 1.000 17.589 85 ASN A O 1
ATOM 1381 N N . ASP A 1 86 ? 30.439 7.187 5.308 1.000 14.112 86 ASP A N 1
ATOM 1382 C CA . ASP A 1 86 ? 30.182 7.199 3.866 1.000 11.320 86 ASP A CA 1
ATOM 1383 C C . ASP A 1 86 ? 28.893 6.433 3.609 1.000 12.323 86 ASP A C 1
ATOM 1384 O O . ASP A 1 86 ? 28.877 5.181 3.807 1.000 13.902 86 ASP A O 1
ATOM 1393 N N . LEU A 1 87 ? 27.866 7.144 3.144 1.000 10.728 87 LEU A N 1
ATOM 1394 C CA . LEU A 1 87 ? 26.543 6.490 3.002 1.000 10.246 87 LEU A CA 1
ATOM 1395 C C . LEU A 1 87 ? 26.364 5.789 1.663 1.000 8.901 87 LEU A C 1
ATOM 1396 O O . LE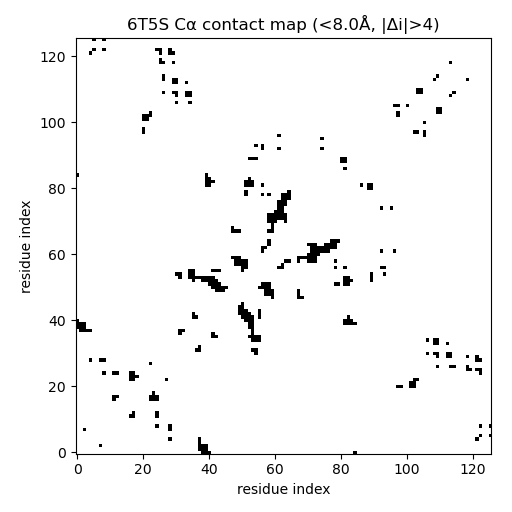U A 1 87 ? 25.261 5.229 1.473 1.000 9.954 87 LEU A O 1
ATOM 1412 N N . GLU A 1 88 ? 27.329 5.764 0.762 1.000 9.348 88 GLU A N 1
ATOM 1413 C CA . GLU A 1 88 ? 27.071 5.180 -0.557 1.000 11.057 88 GLU A CA 1
ATOM 1414 C C . GLU A 1 88 ? 26.630 3.736 -0.429 1.000 9.854 88 GLU A C 1
ATOM 1415 O O . GLU A 1 88 ? 25.649 3.339 -1.145 1.000 11.193 88 GLU A O 1
ATOM 1427 N N . ASP A 1 89 ? 27.318 2.926 0.349 1.000 10.459 89 ASP A N 1
ATOM 1428 C CA . ASP A 1 89 ? 26.926 1.503 0.430 1.000 11.220 89 ASP A CA 1
ATOM 1429 C C . ASP A 1 89 ? 25.554 1.363 1.060 1.000 9.517 89 ASP A C 1
ATOM 1430 O O . ASP A 1 89 ? 24.796 0.492 0.617 1.000 11.728 89 ASP A O 1
ATOM 1439 N N . ASP A 1 90 ? 25.243 2.180 2.041 1.000 9.677 90 ASP A N 1
ATOM 1440 C CA . ASP A 1 90 ? 23.946 2.176 2.730 1.000 8.869 90 ASP A CA 1
ATOM 1441 C C . ASP A 1 90 ? 22.845 2.480 1.710 1.000 9.491 90 ASP A C 1
ATOM 1442 O O . ASP A 1 90 ? 21.793 1.813 1.741 1.000 10.088 90 ASP A O 1
ATOM 1451 N N . ILE A 1 91 ? 23.050 3.518 0.928 1.000 8.756 91 ILE A N 1
ATOM 1452 C CA . ILE A 1 91 ? 22.077 3.950 -0.083 1.000 9.656 91 ILE A CA 1
ATOM 1453 C C . ILE A 1 91 ? 21.864 2.829 -1.093 1.000 9.930 91 ILE A C 1
ATOM 1454 O O . ILE A 1 91 ? 20.711 2.519 -1.413 1.000 10.275 91 ILE A O 1
ATOM 1470 N N . LYS A 1 92 ? 22.917 2.248 -1.605 1.000 11.422 92 LYS A N 1
ATOM 1471 C CA . LYS A 1 92 ? 22.760 1.240 -2.662 1.000 11.293 92 LYS A CA 1
ATOM 1472 C C . LYS A 1 92 ? 21.975 0.049 -2.101 1.000 10.220 92 LYS A C 1
ATOM 1473 O O . LYS A 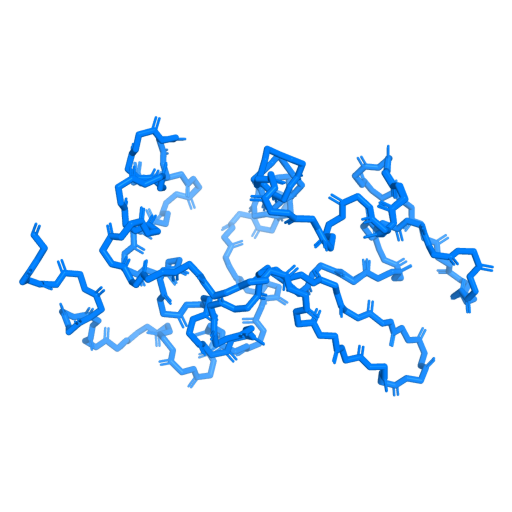1 92 ? 21.091 -0.527 -2.794 1.000 12.420 92 LYS A O 1
ATOM 1492 N N . CYS A 1 93 ? 22.335 -0.364 -0.903 1.000 10.612 93 CYS A N 1
ATOM 1493 C CA . CYS A 1 93 ? 21.726 -1.549 -0.292 1.000 10.580 93 CYS A CA 1
ATOM 1494 C C . CYS A 1 93 ? 20.268 -1.260 0.114 1.000 9.838 93 CYS A C 1
ATOM 1495 O O . CYS A 1 93 ? 19.357 -2.037 -0.252 1.000 11.367 93 CYS A O 1
ATOM 1502 N N . ALA A 1 94 ? 20.009 -0.126 0.712 1.000 10.862 94 ALA A N 1
ATOM 1503 C CA . ALA A 1 94 ? 18.634 0.239 1.102 1.000 10.957 94 ALA A CA 1
ATOM 1504 C C . ALA A 1 94 ? 17.747 0.313 -0.142 1.000 11.078 94 ALA A C 1
ATOM 1505 O O . ALA A 1 94 ? 16.562 -0.098 -0.095 1.000 10.830 94 ALA A O 1
ATOM 1512 N N . LYS A 1 95 ? 18.247 0.905 -1.219 1.000 11.222 95 LYS A N 1
ATOM 1513 C CA . LYS A 1 95 ? 17.461 0.971 -2.483 1.000 10.830 95 LYS A CA 1
ATOM 1514 C C . LYS A 1 95 ? 17.117 -0.455 -2.944 1.000 10.220 95 LYS A C 1
ATOM 1515 O O . LYS A 1 95 ? 16.005 -0.658 -3.425 1.000 13.117 95 LYS A O 1
ATOM 1534 N N . LYS A 1 96 ? 18.072 -1.374 -2.918 1.000 11.417 96 LYS A N 1
ATOM 1535 C CA . LYS A 1 96 ? 17.811 -2.769 -3.331 1.000 13.407 96 LYS A CA 1
ATOM 1536 C C . LYS A 1 96 ? 16.721 -3.384 -2.437 1.000 13.623 96 LYS A C 1
ATOM 1537 O O . LYS A 1 96 ? 15.840 -4.084 -2.952 1.000 15.136 96 LYS A O 1
ATOM 1556 N N . ILE A 1 97 ? 16.790 -3.149 -1.128 1.000 11.446 97 ILE A N 1
ATOM 1557 C CA . ILE A 1 97 ? 15.765 -3.706 -0.197 1.000 12.041 97 ILE A CA 1
ATOM 1558 C C . ILE A 1 97 ? 14.390 -3.148 -0.591 1.000 13.170 97 ILE A C 1
ATOM 1559 O O . ILE A 1 97 ? 13.392 -3.905 -0.692 1.000 13.186 97 ILE A O 1
ATOM 1575 N N . ALA A 1 98 ? 14.303 -1.830 -0.751 1.000 13.412 98 ALA A N 1
ATOM 1576 C CA . ALA A 1 98 ? 13.021 -1.176 -1.061 1.000 12.015 98 ALA A CA 1
ATOM 1577 C C . ALA A 1 98 ? 12.503 -1.579 -2.452 1.000 14.318 98 ALA A C 1
ATOM 1578 O O . ALA A 1 98 ? 11.285 -1.776 -2.634 1.000 16.939 98 ALA A O 1
ATOM 1585 N N . ARG A 1 99 ? 13.391 -1.752 -3.411 1.000 14.954 99 ARG A N 1
ATOM 1586 C CA . ARG A 1 99 ? 13.035 -2.232 -4.761 1.000 15.294 99 ARG A CA 1
ATOM 1587 C C . ARG A 1 99 ? 12.473 -3.647 -4.604 1.000 14.157 99 ARG A C 1
ATOM 1588 O O . ARG A 1 99 ? 11.419 -3.927 -5.229 1.000 18.531 99 ARG A O 1
ATOM 1609 N N A ASP A 1 100 ? 13.152 -4.537 -3.856 0.500 14.175 100 ASP A N 1
ATOM 1610 N N B ASP A 1 100 ? 13.105 -4.522 -3.812 0.500 14.899 100 ASP A N 1
ATOM 1611 C CA A ASP A 1 100 ? 12.683 -5.938 -3.660 0.500 16.668 100 ASP A CA 1
ATOM 1612 C CA B ASP A 1 100 ? 12.655 -5.937 -3.736 0.500 16.539 100 ASP A CA 1
ATOM 1613 C C A ASP A 1 100 ? 11.249 -5.893 -3.119 0.500 17.589 100 ASP A C 1
ATOM 1614 C C B ASP A 1 100 ? 11.323 -6.034 -2.977 0.500 16.326 100 ASP A C 1
ATOM 1615 O O A ASP A 1 100 ? 10.364 -6.555 -3.722 0.500 15.562 100 ASP A O 1
ATOM 1616 O O B ASP A 1 100 ? 10.598 -7.018 -3.239 0.500 16.915 100 ASP A O 1
ATOM 1633 N N . ALA A 1 101 ? 11.020 -5.083 -2.073 1.000 16.902 101 ALA A N 1
ATOM 1634 C CA . ALA A 1 101 ? 9.738 -5.049 -1.332 1.000 15.515 101 ALA A CA 1
ATOM 1635 C C . ALA A 1 101 ? 8.714 -4.113 -2.001 1.000 17.010 101 ALA A C 1
ATOM 1636 O O . ALA A 1 101 ? 7.613 -4.032 -1.489 1.000 18.300 101 ALA A O 1
ATOM 1643 N N . HIS A 1 102 ? 9.060 -3.431 -3.091 1.000 17.507 102 HIS A N 1
ATOM 1644 C CA . HIS A 1 102 ? 8.249 -2.344 -3.697 1.000 19.008 102 HIS A CA 1
ATOM 1645 C C . HIS A 1 102 ? 7.801 -1.379 -2.597 1.000 16.868 102 HIS A C 1
ATOM 1646 O O . HIS A 1 102 ? 6.660 -0.981 -2.561 1.000 20.434 102 HIS A O 1
ATOM 1661 N N . GLY A 1 103 ? 8.716 -0.984 -1.730 1.000 16.486 103 GLY A N 1
ATOM 1662 C CA . GLY A 1 103 ? 8.424 0.012 -0.691 1.000 14.141 103 GLY A CA 1
ATOM 1663 C C . GLY A 1 103 ? 9.134 -0.291 0.614 1.000 13.181 103 GLY A C 1
ATOM 1664 O O . GLY A 1 103 ? 10.148 -1.005 0.594 1.000 13.515 103 GLY A O 1
ATOM 1668 N N . LEU A 1 104 ? 8.614 0.268 1.702 1.000 12.304 104 LEU A N 1
ATOM 1669 C CA . LEU A 1 104 ? 9.342 0.428 2.963 1.000 12.678 104 LEU A CA 1
ATOM 1670 C C . LEU A 1 104 ? 8.825 -0.529 4.031 1.000 10.983 104 LEU A C 1
ATOM 1671 O O . LEU A 1 104 ? 9.289 -0.416 5.178 1.000 12.265 104 LEU A O 1
ATOM 1687 N N . THR A 1 105 ? 7.971 -1.497 3.677 1.000 13.462 105 THR A N 1
ATOM 1688 C CA . THR A 1 105 ? 7.455 -2.450 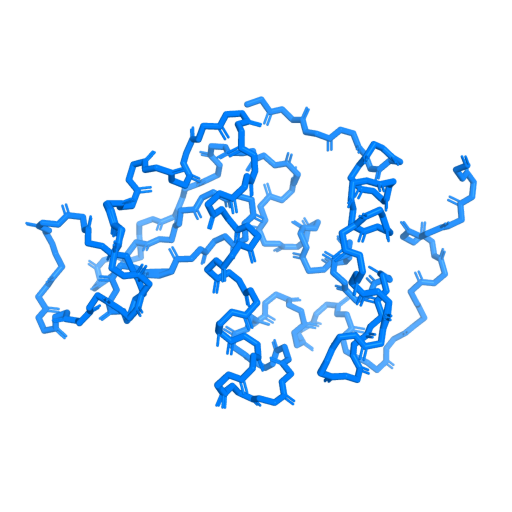4.681 1.000 15.494 105 THR A CA 1
ATOM 1689 C C . THR A 1 105 ? 8.554 -3.271 5.341 1.000 15.457 105 THR A C 1
ATOM 1690 O O . THR A 1 105 ? 8.317 -3.741 6.436 1.000 16.781 105 THR A O 1
ATOM 1701 N N . PRO A 1 106 ? 9.776 -3.475 4.776 1.000 14.736 106 PRO A N 1
ATOM 1702 C CA . PRO A 1 106 ? 10.816 -4.168 5.561 1.000 15.583 106 PRO A CA 1
ATOM 1703 C C . PRO A 1 106 ? 11.196 -3.493 6.887 1.000 15.110 106 PRO A C 1
ATOM 1704 O O . PRO A 1 106 ? 11.816 -4.099 7.764 1.000 17.539 106 PRO A O 1
ATOM 1715 N N . TRP A 1 107 ? 10.936 -2.208 7.008 1.000 13.199 107 TRP A N 1
ATOM 1716 C CA . TRP A 1 107 ? 11.385 -1.428 8.187 1.000 12.073 107 TRP A CA 1
ATOM 1717 C C . TRP A 1 107 ? 10.217 -1.238 9.145 1.000 11.257 107 TRP A C 1
ATOM 1718 O O . TRP A 1 107 ? 9.316 -0.362 8.884 1.000 12.294 107 TRP A O 1
ATOM 1739 N N . TYR A 1 108 ? 10.175 -2.031 10.193 1.000 12.178 108 TYR A N 1
ATOM 1740 C CA . TYR A 1 108 ? 9.059 -1.960 11.161 1.000 15.870 108 TYR A CA 1
ATOM 1741 C C . TYR A 1 108 ? 8.958 -0.544 11.733 1.000 15.212 108 TYR A C 1
ATOM 1742 O O . TYR A 1 108 ? 7.843 -0.084 11.987 1.000 17.134 108 TYR A O 1
ATOM 1760 N N . GLY A 1 109 ? 10.098 0.135 11.941 1.000 13.836 109 GLY A N 1
ATOM 1761 C CA . GLY A 1 109 ? 10.079 1.484 12.546 1.000 13.767 109 GLY A CA 1
ATOM 1762 C C . GLY A 1 109 ? 9.270 2.412 11.646 1.000 12.559 109 GLY A C 1
ATOM 1763 O O . GLY A 1 109 ? 8.530 3.280 12.156 1.000 13.038 109 GLY A O 1
ATOM 1767 N N . TRP A 1 110 ? 9.411 2.239 10.326 1.000 12.883 110 TRP A N 1
ATOM 1768 C CA . TRP A 1 110 ? 8.662 3.066 9.359 1.000 11.062 110 TRP A CA 1
ATOM 1769 C C . TRP A 1 110 ? 7.167 2.653 9.369 1.000 11.391 110 TRP A C 1
ATOM 1770 O O . TRP A 1 110 ? 6.312 3.528 9.466 1.000 11.959 110 TRP A O 1
ATOM 1791 N N . LYS A 1 111 ? 6.877 1.344 9.381 1.000 12.065 111 LYS A N 1
ATOM 1792 C CA . LYS A 1 111 ? 5.461 0.909 9.434 1.000 13.212 111 LYS A CA 1
ATOM 1793 C C . LYS A 1 111 ? 4.780 1.491 10.681 1.000 14.502 111 LYS A C 1
ATOM 1794 O O . LYS A 1 111 ? 3.597 1.957 10.601 1.000 16.549 111 LYS A O 1
ATOM 1813 N N . ASN A 1 112 ? 5.457 1.408 11.818 1.000 13.741 112 ASN A N 1
ATOM 1814 C CA . ASN A 1 112 ? 4.853 1.681 13.149 1.000 16.086 112 ASN A CA 1
ATOM 1815 C C . ASN A 1 112 ? 4.775 3.182 13.372 1.000 13.883 112 ASN A C 1
ATOM 1816 O O . ASN A 1 112 ? 3.848 3.596 14.072 1.000 15.560 112 ASN A O 1
ATOM 1827 N N . HIS A 1 113 ? 5.753 3.964 12.895 1.000 13.338 113 HIS A N 1
ATOM 1828 C CA . HIS A 1 113 ? 5.886 5.380 13.344 1.000 13.881 113 HIS A CA 1
ATOM 1829 C C . HIS A 1 113 ? 5.733 6.377 12.190 1.000 13.362 113 HIS A C 1
ATOM 1830 O O . HIS A 1 113 ? 5.813 7.595 12.474 1.000 14.544 113 HIS A O 1
ATOM 1845 N N . CYS A 1 114 ? 5.580 5.916 10.948 1.000 11.720 114 CYS A N 1
ATOM 1846 C CA . CYS A 1 114 ? 5.640 6.820 9.780 1.000 11.375 114 CYS A CA 1
ATOM 1847 C C . CYS A 1 114 ? 4.453 6.591 8.847 1.000 10.970 114 CYS A C 1
ATOM 1848 O O . CYS A 1 114 ? 3.796 7.549 8.442 1.000 11.593 114 CYS A O 1
ATOM 1855 N N . GLU A 1 115 ? 4.276 5.348 8.421 1.000 12.675 115 GLU A N 1
ATOM 1856 C CA . GLU A 1 115 ? 3.304 5.013 7.368 1.000 12.120 115 GLU A CA 1
ATOM 1857 C C . GLU A 1 115 ? 1.928 5.584 7.731 1.000 11.683 115 GLU A C 1
ATOM 1858 O O . GLU A 1 115 ? 1.434 5.393 8.874 1.000 13.488 115 GLU A O 1
ATOM 1870 N N . GLY A 1 116 ? 1.337 6.324 6.790 1.000 11.607 116 GLY A N 1
ATOM 1871 C CA . GLY A 1 116 ? -0.047 6.781 6.928 1.000 13.341 116 GLY A CA 1
ATOM 1872 C C . GLY A 1 116 ? -0.211 7.973 7.889 1.000 14.310 116 GLY A C 1
ATOM 1873 O O . GLY A 1 116 ? -1.349 8.284 8.296 1.000 17.010 116 GLY A O 1
ATOM 1877 N N . ARG A 1 117 ? 0.880 8.632 8.257 1.000 11.870 117 ARG A N 1
ATOM 1878 C CA . ARG A 1 117 ? 0.876 9.735 9.219 1.000 11.517 117 ARG A CA 1
ATOM 1879 C C . ARG A 1 117 ? 1.243 11.044 8.515 1.000 11.362 117 ARG A C 1
ATOM 1880 O O . ARG A 1 117 ? 1.706 11.041 7.386 1.000 11.930 117 ARG A O 1
ATOM 1901 N N . ASP A 1 118 ? 1.072 12.142 9.253 1.000 12.899 118 ASP A N 1
ATOM 1902 C CA . ASP A 1 118 ? 1.551 13.474 8.834 1.000 11.157 118 ASP A CA 1
ATOM 1903 C C . ASP A 1 118 ? 3.039 13.533 9.151 1.000 10.754 118 ASP A C 1
ATOM 1904 O O . ASP A 1 118 ? 3.400 13.590 10.345 1.000 12.196 118 ASP A O 1
ATOM 1913 N N . LEU A 1 119 ? 3.810 13.509 8.084 1.000 10.343 119 LEU A N 1
ATOM 1914 C CA . LEU A 1 119 ? 5.289 13.541 8.161 1.000 9.630 119 LEU A CA 1
ATOM 1915 C C . LEU A 1 119 ? 5.845 14.925 7.832 1.000 9.833 119 LEU A C 1
ATOM 1916 O O . LEU A 1 119 ? 7.088 15.021 7.709 1.000 10.185 119 LEU A O 1
ATOM 1932 N N . SER A 1 120 ? 5.028 15.976 7.838 1.000 10.085 120 SER A N 1
ATOM 1933 C CA . SER A 1 120 ? 5.506 17.346 7.537 1.000 8.448 120 SER A CA 1
ATOM 1934 C C . SER A 1 120 ? 6.755 17.691 8.366 1.000 10.683 120 SER A C 1
ATOM 1935 O O . SER A 1 120 ? 7.714 18.337 7.835 1.000 10.364 120 SER A O 1
ATOM 1943 N N . SER A 1 121 ? 6.776 17.332 9.624 1.000 10.135 121 SER A N 1
ATOM 1944 C CA . SER A 1 121 ? 7.800 17.833 10.572 1.000 10.228 121 SER A CA 1
ATOM 1945 C C . SER A 1 121 ? 9.187 17.302 10.165 1.000 8.814 121 SER A C 1
ATOM 1946 O O . SER A 1 121 ? 10.201 17.971 10.373 1.000 10.878 121 SER A O 1
ATOM 1954 N N . TYR A 1 122 ? 9.233 16.148 9.534 1.000 8.685 122 TYR A N 1
ATOM 1955 C CA . TYR A 1 122 ? 10.515 15.499 9.196 1.000 10.262 122 TYR A CA 1
ATOM 1956 C C . TYR A 1 122 ? 11.255 16.259 8.101 1.000 8.667 122 TYR A C 1
ATOM 1957 O O . TYR A 1 122 ? 12.498 16.116 7.999 1.000 10.391 122 TYR A O 1
ATOM 1975 N N . VAL A 1 123 ? 10.519 17.014 7.260 1.000 9.978 123 VAL A N 1
ATOM 1976 C CA . VAL A 1 123 ? 11.101 17.617 6.033 1.000 10.159 123 VAL A CA 1
ATOM 1977 C C . VAL A 1 123 ? 10.962 19.129 5.965 1.000 9.580 123 VAL A C 1
ATOM 1978 O O . VAL A 1 123 ? 11.555 19.719 5.043 1.000 11.844 123 VAL A O 1
ATOM 1991 N N . LYS A 1 124 ? 10.289 19.747 6.911 1.000 9.396 124 LYS A N 1
ATOM 1992 C CA . LYS A 1 124 ? 10.188 21.226 6.913 1.000 11.944 124 LYS A CA 1
ATOM 1993 C C . LYS A 1 124 ? 11.456 21.855 7.525 1.000 9.580 124 LYS A C 1
ATOM 1994 O O . LYS A 1 124 ? 12.217 21.180 8.233 1.000 11.812 124 LYS A O 1
ATOM 2013 N N . GLY A 1 125 ? 11.629 23.141 7.243 1.000 11.493 125 GLY A N 1
ATOM 2014 C CA . GLY A 1 125 ? 12.605 23.976 7.939 1.000 14.125 125 GLY A CA 1
ATOM 2015 C C . GLY A 1 125 ? 14.031 23.763 7.481 1.000 14.062 125 GLY A C 1
ATOM 2016 O O . GLY A 1 125 ? 14.906 24.283 8.160 1.000 17.860 125 GLY A O 1
ATOM 2020 N N . CYS A 1 126 ? 14.267 23.053 6.382 1.000 13.262 126 CYS A N 1
ATOM 2021 C CA . CYS A 1 126 ? 15.630 22.869 5.849 1.000 16.657 126 CYS A CA 1
ATOM 2022 C C . CYS A 1 126 ? 15.963 23.896 4.786 1.000 19.315 126 CYS A C 1
ATOM 2023 O O . CYS A 1 126 ? 17.122 23.942 4.344 1.000 29.851 126 CYS A O 1
#

Solvent-accessible surface area: 6544 Å² total; per-residue (Å²): 87,106,6,76,71,45,84,0,7,129,41,0,120,136,60,48,0,98,49,28,55,69,9,58,1,14,20,0,0,0,0,0,66,68,41,7,101,21,46,1,94,11,95,68,91,92,46,103,14,16,27,16,0,0,0,13,2,35,0,58,123,41,0,70,29,67,133,18,94,64,45,92,47,16,19,142,36,56,1,76,82,0,47,56,93,91,12,96,52,1,8,165,2,0,43,94,7,0,134,96,38,144,10,4,71,68,10,149,10,24,89,61,80,0,85,88,146,121,22,69,66,31,41,138,78,101

InterPro domains:
  IPR000974 Glycoside hydrolase, family 22, lysozyme [PR00137] (21-39)
  IPR000974 Glycoside hydrolase, family 22, lysozyme [PR00137] (52-64)
  IPR000974 Glycoside hydrolase, family 22, lysozyme [PR00137] (88-98)
  IPR000974 Glycoside hydrolase, family 22, lysozyme [PR00137] (99-114)
  IPR000974 Glycoside hydrolase, family 22, lysozyme [PR00137] (121-130)
  IPR000974 Glycoside hydrolase, family 22, lysozyme [PR00137] (131-144)
  IPR001916 Glycoside hydrolase, family 22 [PF00062] (22-145)
  IPR001916 Glycoside hydrolase, family 22 [PR00135] (22-32)
  IPR001916 Glycoside hydrolase, family 22 [PR00135] (42-51)
  IPR001916 Glycoside hydrolase, family 22 [PR00135] (68-84)
  IPR001916 Glycoside hydrolase, family 22 [PR00135] (92-101)
  IPR001916 Glycoside hydrolase, family 22 [PR00135] (102-117)
  IPR001916 Glycoside hydrolase, family 22 [PR00135] (122-133)
  IPR001916 Glycoside hydrolase, family 22 [PS51348] (20-145)
  IPR001916 Glycoside hydrolase, family 22 [PTHR11407] (8-145)
  IPR001916 Glycoside hydrolase, family 22 [SM00263] (20-145)
  IPR019799 Glycoside hydrolase family 22 domain [PS00128] (94-112)
  IPR023346 Lysozyme-like domain superfamily [SSF53955] (21-145)

Foldseek 3Di:
DAQDLVNLLVVCVVVVVDCQLHDHSLLLLQLLCQQQVRALARWDCPPQWIFGGSNRHICQEDAPCPPHPNRDHNLDYHSVVSNDPDCPSVVVRVSSVCVVVSHDVVRVSSVPGPPPDPSCVSHPDD

Nearest PDB structures (foldseek):
  6t5s-assembly1_A  TM=1.008E+00  e=1.768E-26  Opisthocomus hoazin
  6t6c-assembly1_A  TM=1.006E+00  e=8.528E-25  Opisthocomus hoazin
  1di4-assembly1_A  TM=9.740E-01  e=1.545E-15  Homo sapiens
  1a4v-assembly1_A  TM=9.526E-01  e=2.657E-11  Homo sapiens
  1alc-assembly1_A  TM=9.354E-01  e=2.685E-10  Papio cynocephalus

CATH classification: 1.10.530.10

Radius of gyration: 13.69 Å; Cα contacts (8 Å, |Δi|>4): 232; chains: 1; bounding box: 31×43×25 Å

Sequence (126 aa):
EIIPRCEELVKILREHGFEEGFEEGTTIADWICLVQHESDYNTEAYNNNGPSRDYGIFQINNSKYWCNDGKTSGAVDGCHIISSCSELMTNDLEDDIKCAKKIARDDAHGLTPWYGWKNHCEGRDLSSYVKGC

Organism: Opisthocomus hoazin (NCBI:txid30419)

Secondary structure (DSSP, 8-state):
-B--HHHHHHHHHHTT-TTGGG--HHHHHHHHHHHTTTBTT-EEE-SS-EEETTTTEETTTT-B-S--TT---TT-SBGGGGSSS--HHHHHHHHHHHHHHTSSTT-HHHHHHTTTS--HHHHTT-